Protein AF-A0A351J026-F1 (afdb_monomer_lite)

Structure (mmCIF, N/CA/C/O backbone):
data_AF-A0A351J026-F1
#
_entry.id   AF-A0A351J026-F1
#
loop_
_atom_site.group_PDB
_atom_site.id
_atom_site.type_symbol
_atom_site.label_atom_id
_atom_site.label_alt_id
_atom_site.label_comp_id
_atom_site.label_asym_id
_atom_site.label_entity_id
_atom_site.label_seq_id
_atom_site.pdbx_PDB_ins_code
_atom_site.Cartn_x
_atom_site.Cartn_y
_atom_site.Cartn_z
_atom_site.occupancy
_atom_site.B_iso_or_equiv
_atom_site.auth_seq_id
_atom_site.auth_comp_id
_atom_site.auth_asym_id
_atom_site.auth_atom_id
_atom_site.pdbx_PDB_model_num
ATOM 1 N N . TYR A 1 1 ? -8.505 11.077 -7.821 1.00 69.69 1 TYR A N 1
ATOM 2 C CA . TYR A 1 1 ? -7.291 11.809 -7.407 1.00 69.69 1 TYR A CA 1
ATOM 3 C C . TYR A 1 1 ? -6.149 11.338 -8.274 1.00 69.69 1 TYR A C 1
ATOM 5 O O . TYR A 1 1 ? -5.978 10.130 -8.383 1.00 69.69 1 TYR A O 1
ATOM 13 N N . ASP A 1 2 ? -5.414 12.256 -8.892 1.00 75.88 2 ASP A N 1
ATOM 14 C CA . ASP A 1 2 ? -4.184 11.915 -9.603 1.00 75.88 2 ASP A CA 1
ATOM 15 C C . ASP A 1 2 ? -3.023 11.945 -8.600 1.00 75.88 2 ASP A C 1
ATOM 17 O O . ASP A 1 2 ? -2.776 12.967 -7.955 1.00 75.88 2 ASP A O 1
ATOM 21 N N . ILE A 1 3 ? -2.393 10.791 -8.380 1.00 77.38 3 ILE A N 1
ATOM 22 C CA . ILE A 1 3 ? -1.235 10.649 -7.498 1.00 77.38 3 ILE A CA 1
ATOM 23 C C . ILE A 1 3 ? -0.094 10.116 -8.366 1.00 77.38 3 ILE A C 1
ATOM 25 O O . ILE A 1 3 ? -0.168 8.972 -8.822 1.00 77.38 3 ILE A O 1
ATOM 29 N N . PRO A 1 4 ? 0.974 10.900 -8.590 1.00 75.25 4 PRO A N 1
ATOM 30 C CA . PRO A 1 4 ? 2.057 10.488 -9.465 1.00 75.25 4 PRO A CA 1
ATOM 31 C C . PRO A 1 4 ? 2.906 9.409 -8.785 1.00 75.25 4 PRO A C 1
ATOM 33 O O . PRO A 1 4 ? 3.763 9.698 -7.947 1.00 75.25 4 PRO A O 1
ATOM 36 N N . PHE A 1 5 ? 2.683 8.153 -9.165 1.00 74.44 5 PHE A N 1
ATOM 37 C CA . PHE A 1 5 ? 3.540 7.033 -8.782 1.00 74.44 5 PHE A CA 1
ATOM 38 C C . PHE A 1 5 ? 4.742 6.948 -9.723 1.00 74.44 5 PHE A C 1
ATOM 40 O O . PHE A 1 5 ? 4.596 6.968 -10.946 1.00 74.44 5 PHE A O 1
ATOM 47 N N . ALA A 1 6 ? 5.946 6.824 -9.168 1.00 73.94 6 ALA A N 1
ATOM 48 C C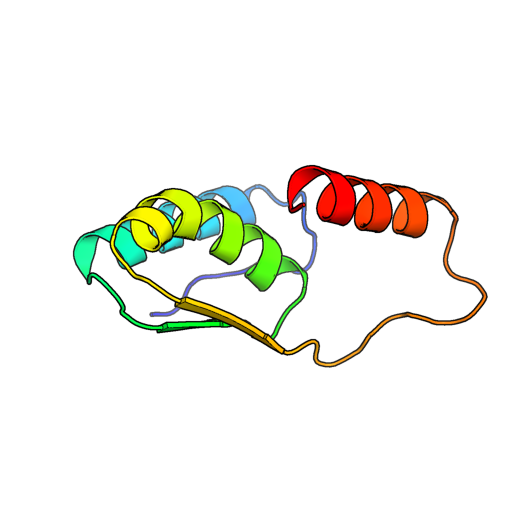A . ALA A 1 6 ? 7.127 6.533 -9.966 1.00 73.94 6 ALA A CA 1
ATOM 49 C C . ALA A 1 6 ? 7.253 5.020 -10.195 1.00 73.94 6 ALA A C 1
ATOM 51 O O . ALA A 1 6 ? 6.952 4.218 -9.312 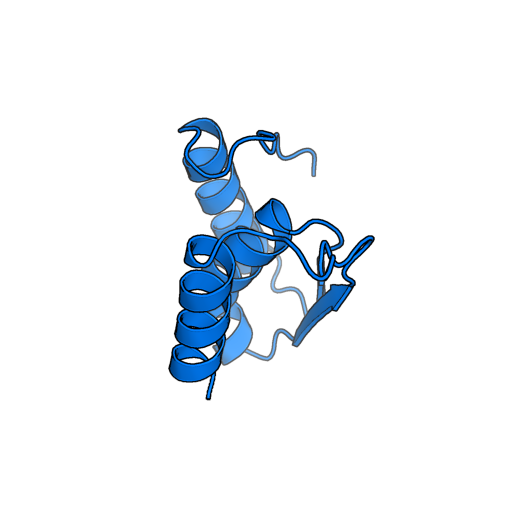1.00 73.94 6 ALA A O 1
ATOM 52 N N . ARG A 1 7 ? 7.766 4.625 -11.368 1.00 68.00 7 ARG A N 1
ATOM 53 C CA . ARG A 1 7 ? 8.023 3.209 -11.697 1.00 68.00 7 ARG A CA 1
ATOM 54 C C . ARG A 1 7 ? 9.063 2.561 -10.777 1.00 68.00 7 ARG A C 1
ATOM 56 O O . ARG A 1 7 ? 8.964 1.373 -10.497 1.00 68.00 7 ARG A O 1
ATOM 63 N N . PHE A 1 8 ? 10.036 3.333 -10.290 1.00 68.25 8 PHE A N 1
ATOM 64 C CA . PHE A 1 8 ? 11.052 2.844 -9.358 1.00 68.25 8 PHE A CA 1
ATOM 65 C C . PHE A 1 8 ? 10.581 2.985 -7.906 1.00 68.25 8 PHE A C 1
ATOM 67 O O . PHE A 1 8 ? 10.229 4.100 -7.514 1.00 68.25 8 PHE A O 1
ATOM 74 N N . PRO A 1 9 ? 10.622 1.917 -7.086 1.00 63.38 9 PRO A N 1
ATOM 75 C CA . PRO A 1 9 ? 10.110 1.929 -5.713 1.00 63.38 9 PRO A CA 1
ATOM 76 C C . PRO A 1 9 ? 10.845 2.925 -4.803 1.00 63.38 9 PRO A C 1
ATOM 78 O O . PRO A 1 9 ? 10.206 3.576 -3.980 1.00 63.38 9 PRO A O 1
ATOM 81 N N . PHE A 1 10 ? 12.150 3.120 -5.011 1.00 64.56 10 PHE A N 1
ATOM 82 C CA . PHE A 1 10 ? 13.005 4.008 -4.210 1.00 64.56 10 PHE A CA 1
ATOM 83 C C . PHE A 1 10 ? 13.029 5.469 -4.683 1.00 64.56 10 PHE A C 1
ATOM 85 O O . PHE A 1 10 ? 13.864 6.255 -4.244 1.00 64.56 10 PHE A O 1
ATOM 92 N N . ASN A 1 11 ? 12.132 5.865 -5.588 1.00 74.75 11 ASN A N 1
ATOM 93 C CA . ASN A 1 11 ? 12.082 7.249 -6.039 1.00 74.75 11 ASN A CA 1
ATOM 94 C C . ASN A 1 11 ? 11.475 8.151 -4.941 1.00 74.75 11 ASN A C 1
ATOM 96 O O . ASN A 1 11 ? 10.397 7.829 -4.432 1.00 74.75 11 ASN A O 1
ATOM 100 N N . PRO A 1 12 ? 12.067 9.317 -4.621 1.00 75.12 12 PRO A N 1
ATOM 101 C CA . PRO A 1 12 ? 11.511 10.258 -3.642 1.00 75.12 12 PRO A CA 1
ATOM 102 C C . PRO A 1 12 ? 10.080 10.721 -3.973 1.00 75.12 12 PRO A C 1
ATOM 104 O O . PRO A 1 12 ? 9.312 11.057 -3.070 1.00 75.12 12 PRO A O 1
ATOM 107 N N . LYS A 1 13 ? 9.658 10.661 -5.245 1.00 77.62 13 LYS A N 1
ATOM 108 C CA . LYS A 1 13 ? 8.263 10.913 -5.650 1.00 77.62 13 LYS A CA 1
ATOM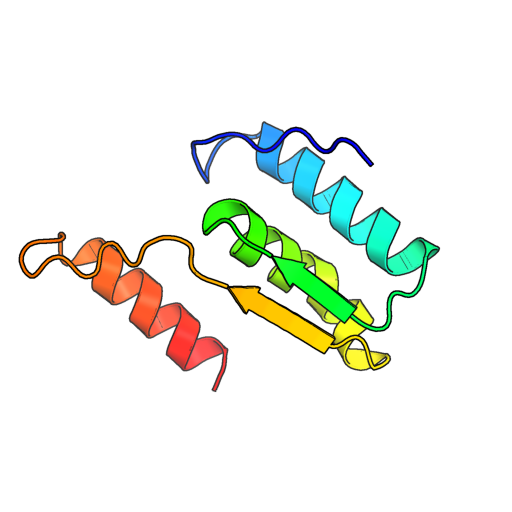 109 C C . LYS A 1 13 ? 7.266 9.952 -4.984 1.00 77.62 13 LYS A C 1
ATOM 111 O O . LYS A 1 13 ? 6.156 10.368 -4.656 1.00 77.62 13 LYS A O 1
ATOM 116 N N . ASN A 1 14 ? 7.670 8.717 -4.681 1.00 80.06 14 ASN A N 1
ATOM 117 C CA . ASN A 1 14 ? 6.820 7.745 -3.989 1.00 80.06 14 ASN A CA 1
ATOM 118 C C . ASN A 1 14 ? 6.571 8.108 -2.522 1.00 80.06 14 ASN A C 1
ATOM 120 O O . ASN A 1 14 ? 5.516 7.776 -1.985 1.00 80.06 14 ASN A O 1
ATOM 124 N N . VAL A 1 15 ? 7.496 8.830 -1.880 1.00 80.88 15 VAL A N 1
ATOM 125 C CA . VAL A 1 15 ? 7.296 9.338 -0.513 1.00 80.88 15 VAL A CA 1
ATOM 126 C C . VAL A 1 15 ? 6.172 10.373 -0.505 1.00 80.88 15 VAL A C 1
ATOM 128 O O . VAL A 1 15 ? 5.273 10.313 0.336 1.00 80.88 15 VAL A O 1
ATOM 131 N N . ARG A 1 16 ? 6.158 11.280 -1.491 1.00 84.38 16 ARG A N 1
ATOM 132 C CA . ARG A 1 16 ? 5.060 12.242 -1.665 1.00 84.38 16 ARG A CA 1
ATOM 133 C C . ARG A 1 16 ? 3.739 11.527 -1.967 1.00 84.38 16 ARG A C 1
ATOM 135 O O . ARG A 1 16 ? 2.734 11.852 -1.337 1.00 84.38 16 ARG A O 1
ATOM 142 N N . ALA A 1 17 ? 3.754 10.520 -2.843 1.00 85.12 17 ALA A N 1
ATOM 143 C CA . ALA A 1 17 ? 2.579 9.700 -3.137 1.00 85.12 17 ALA A CA 1
ATOM 144 C C . ALA A 1 17 ? 2.028 8.994 -1.882 1.00 85.12 17 ALA A C 1
ATOM 146 O O . ALA A 1 17 ? 0.822 8.999 -1.644 1.00 85.12 17 ALA A O 1
ATOM 147 N N . TYR A 1 18 ? 2.902 8.455 -1.026 1.00 86.19 18 TYR A N 1
ATOM 148 C CA . TYR A 1 18 ? 2.521 7.846 0.250 1.00 86.19 18 TYR A CA 1
ATOM 149 C C . TYR A 1 18 ? 1.854 8.842 1.208 1.00 86.19 18 TYR A C 1
ATOM 151 O O . TYR A 1 18 ? 0.809 8.536 1.785 1.00 86.19 18 TYR A O 1
ATOM 159 N N . ILE A 1 19 ? 2.421 10.041 1.372 1.00 86.44 19 ILE A N 1
ATOM 160 C CA . ILE A 1 19 ? 1.851 11.074 2.253 1.00 86.44 19 ILE A CA 1
ATOM 161 C C . ILE A 1 19 ? 0.472 11.515 1.744 1.00 86.44 19 ILE A C 1
ATOM 163 O O . ILE A 1 19 ? -0.463 11.662 2.540 1.00 86.44 19 ILE A O 1
ATOM 167 N N . GLN A 1 20 ? 0.325 11.677 0.426 1.00 87.44 20 GLN A N 1
ATOM 168 C CA . GLN A 1 20 ? -0.954 12.002 -0.207 1.00 87.44 20 GLN A CA 1
ATOM 169 C C . GLN A 1 20 ? -1.983 10.889 0.007 1.00 87.44 20 GLN A C 1
ATOM 171 O O . GLN A 1 20 ? -3.074 11.174 0.497 1.00 87.44 20 GLN A O 1
ATOM 176 N N . LEU A 1 21 ? -1.622 9.626 -0.253 1.00 88.12 21 LEU A N 1
ATOM 177 C CA . LEU A 1 21 ? -2.477 8.463 0.005 1.00 88.12 21 LEU A CA 1
ATOM 178 C C . LEU A 1 21 ? -2.929 8.410 1.465 1.00 88.12 21 LEU A C 1
ATOM 180 O O . LEU A 1 21 ? -4.120 8.296 1.738 1.00 88.12 21 LEU A O 1
ATOM 184 N N . LYS A 1 22 ? -2.001 8.554 2.414 1.00 88.69 22 LYS A N 1
ATOM 185 C CA . LYS A 1 22 ? -2.305 8.523 3.851 1.00 88.69 22 LYS A CA 1
ATOM 186 C C . LYS A 1 22 ? -3.267 9.640 4.252 1.00 88.69 22 LYS A C 1
ATOM 188 O O . LYS A 1 22 ? -4.189 9.417 5.035 1.00 88.69 22 LYS A O 1
ATOM 193 N N . THR A 1 23 ? -3.054 10.841 3.723 1.00 88.38 23 THR A N 1
ATOM 194 C CA . THR A 1 23 ? -3.925 11.992 3.988 1.00 88.38 23 THR A CA 1
ATOM 195 C C . THR A 1 23 ? -5.314 11.761 3.418 1.00 88.38 23 THR A C 1
ATOM 197 O O . THR A 1 23 ? -6.300 11.989 4.113 1.00 88.38 23 THR A O 1
ATOM 200 N N . LEU A 1 24 ? -5.388 11.242 2.195 1.00 87.94 24 LEU A N 1
ATOM 201 C CA . LEU A 1 24 ? -6.635 10.962 1.507 1.00 87.94 24 LEU A CA 1
ATOM 202 C C . LEU A 1 24 ? -7.449 9.872 2.209 1.00 87.94 24 LEU A C 1
ATOM 204 O O . LEU A 1 24 ? -8.633 10.057 2.465 1.00 87.94 24 LEU A O 1
ATOM 208 N N . MET A 1 25 ? -6.804 8.762 2.572 1.00 87.19 25 MET A N 1
ATOM 209 C CA . MET A 1 25 ? -7.446 7.654 3.279 1.00 87.19 25 MET A CA 1
ATOM 210 C C . MET A 1 25 ? -7.982 8.082 4.644 1.00 87.19 25 MET A C 1
ATOM 212 O O . MET A 1 25 ? -9.058 7.652 5.043 1.00 87.19 25 MET A O 1
ATOM 216 N N . ARG A 1 26 ? -7.253 8.955 5.351 1.00 83.94 26 ARG A N 1
ATOM 217 C CA . ARG A 1 26 ? -7.698 9.501 6.637 1.00 83.94 26 ARG A CA 1
ATOM 218 C C . ARG A 1 26 ? -8.824 10.524 6.484 1.00 83.94 26 ARG A C 1
ATOM 220 O O . ARG A 1 26 ? -9.698 10.560 7.336 1.00 83.94 26 ARG A O 1
ATOM 227 N N . LYS A 1 27 ? -8.776 11.373 5.452 1.00 86.56 27 LYS A N 1
ATOM 228 C CA . LYS A 1 27 ? -9.778 12.424 5.229 1.00 86.56 27 LYS A CA 1
ATOM 229 C C . LYS A 1 27 ? -11.113 11.847 4.764 1.00 86.56 27 LYS A C 1
ATOM 231 O O . LYS A 1 27 ? -12.150 12.332 5.193 1.00 86.56 27 LYS A O 1
ATOM 236 N N . ASN A 1 28 ? -11.072 10.836 3.901 1.00 83.94 28 ASN A N 1
ATOM 237 C CA . ASN A 1 28 ? -12.268 10.337 3.231 1.00 83.94 28 ASN A CA 1
ATOM 238 C C . ASN A 1 28 ? -12.850 9.076 3.884 1.00 83.94 28 ASN A C 1
ATOM 240 O O . ASN A 1 28 ? -13.982 8.738 3.574 1.00 83.94 28 ASN A O 1
ATOM 244 N N . GLY A 1 29 ? -12.111 8.387 4.764 1.00 83.31 29 GLY A N 1
ATOM 245 C CA . GLY A 1 29 ? -12.648 7.255 5.529 1.00 83.31 29 GLY A CA 1
ATOM 246 C C . GLY A 1 29 ? -13.161 6.105 4.659 1.00 83.31 29 GLY A C 1
ATOM 247 O O . GLY A 1 29 ? -14.269 5.639 4.862 1.00 83.31 29 GLY A O 1
ATOM 248 N N . TYR A 1 30 ? -12.380 5.665 3.668 1.00 84.50 30 TYR A N 1
ATOM 249 C CA . TYR A 1 30 ? -12.824 4.630 2.727 1.00 84.50 30 TYR A CA 1
ATOM 250 C C . TYR A 1 30 ? -13.089 3.276 3.398 1.00 84.50 30 TYR A C 1
ATOM 252 O O . TYR A 1 30 ? -12.266 2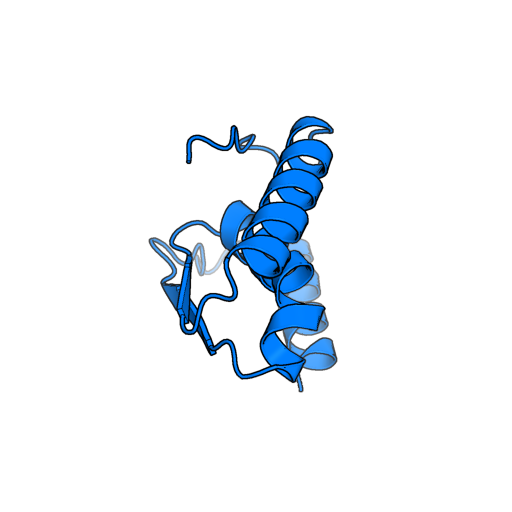.806 4.185 1.00 84.50 30 TYR A O 1
ATOM 260 N N . ASP A 1 31 ? -14.149 2.586 2.981 1.00 84.25 31 ASP A N 1
ATOM 261 C CA . ASP A 1 31 ? -14.437 1.206 3.400 1.00 84.25 31 ASP A CA 1
ATOM 262 C C . ASP A 1 31 ? -13.596 0.167 2.649 1.00 84.25 31 ASP A C 1
ATOM 264 O O . ASP A 1 31 ? -13.288 -0.902 3.182 1.00 84.25 31 ASP A O 1
ATOM 268 N N . LEU A 1 32 ? -13.203 0.476 1.408 1.00 83.69 32 LEU A N 1
ATOM 269 C CA . LEU A 1 32 ? -12.449 -0.416 0.534 1.00 83.69 32 LEU A CA 1
ATOM 270 C C . LEU A 1 32 ? -11.366 0.338 -0.246 1.00 83.69 32 LEU A C 1
ATOM 272 O O . LEU A 1 32 ? -11.621 1.361 -0.876 1.00 83.69 32 LEU A O 1
ATOM 276 N N . ILE A 1 33 ? -10.154 -0.211 -0.244 1.00 85.38 33 ILE A N 1
ATOM 277 C CA . ILE A 1 33 ? -9.012 0.261 -1.028 1.00 85.38 33 ILE A CA 1
ATOM 278 C C . ILE A 1 33 ? -8.575 -0.872 -1.950 1.00 85.38 33 ILE A C 1
ATOM 280 O O . ILE A 1 33 ? -8.160 -1.926 -1.474 1.00 85.38 33 ILE A O 1
ATOM 284 N N . HIS A 1 34 ? -8.627 -0.651 -3.262 1.00 85.94 34 HIS A N 1
ATOM 285 C CA . HIS A 1 34 ? -8.213 -1.633 -4.263 1.00 85.94 34 HIS A CA 1
ATOM 286 C C . HIS A 1 34 ? -6.962 -1.155 -5.000 1.00 85.94 34 HIS A C 1
ATOM 288 O O . HIS A 1 34 ? -6.909 -0.029 -5.492 1.00 85.94 34 HIS A O 1
ATOM 294 N N . CYS A 1 35 ? -5.922 -1.985 -5.042 1.00 81.44 35 CYS A N 1
ATOM 295 C CA . CYS A 1 35 ? -4.664 -1.672 -5.713 1.00 81.44 35 CYS A CA 1
ATOM 296 C C . CYS A 1 35 ? -4.353 -2.679 -6.819 1.00 81.44 35 CYS A C 1
ATOM 298 O O . CYS A 1 35 ? -4.495 -3.883 -6.623 1.00 81.44 35 CYS A O 1
ATOM 300 N N . HIS A 1 36 ? -3.853 -2.170 -7.943 1.00 77.56 36 HIS A N 1
ATOM 301 C CA . HIS A 1 36 ? -3.597 -2.942 -9.163 1.00 77.56 36 HIS A CA 1
ATOM 302 C C . HIS A 1 36 ? -2.114 -2.995 -9.571 1.00 77.56 36 HIS A C 1
ATOM 304 O O . HIS A 1 36 ? -1.747 -3.705 -10.501 1.00 77.56 36 HIS A O 1
ATOM 310 N N . THR A 1 37 ? -1.233 -2.265 -8.879 1.00 78.31 37 THR A N 1
ATOM 311 C CA . THR A 1 37 ? 0.205 -2.207 -9.192 1.00 78.31 37 THR A CA 1
ATOM 312 C C . THR A 1 37 ? 1.053 -2.640 -7.993 1.00 78.31 37 THR A C 1
ATOM 314 O O . THR A 1 37 ? 0.668 -2.348 -6.859 1.00 78.31 37 THR A O 1
ATOM 317 N N . PRO A 1 38 ? 2.217 -3.295 -8.190 1.00 73.00 38 PRO A N 1
ATOM 318 C CA . PRO A 1 38 ? 3.059 -3.752 -7.078 1.00 73.00 38 PRO A CA 1
ATOM 319 C C . PRO A 1 38 ? 3.582 -2.606 -6.199 1.00 73.00 38 PRO A C 1
ATOM 321 O O . PRO A 1 38 ? 3.528 -2.674 -4.976 1.00 73.00 38 PRO A O 1
ATOM 324 N N . VAL A 1 39 ? 4.054 -1.513 -6.809 1.00 77.88 39 VAL A N 1
ATOM 325 C CA . VAL A 1 39 ? 4.559 -0.346 -6.062 1.00 77.88 39 VAL A CA 1
ATOM 326 C C . VAL A 1 39 ? 3.412 0.373 -5.349 1.00 77.88 39 VAL A C 1
ATOM 328 O O . VAL A 1 39 ? 3.511 0.684 -4.162 1.00 77.88 39 VAL A O 1
ATOM 331 N N . GLY A 1 40 ? 2.293 0.591 -6.048 1.00 78.25 40 GLY A N 1
ATOM 332 C CA . GLY A 1 40 ? 1.112 1.226 -5.471 1.00 78.25 40 GLY A CA 1
ATOM 333 C C . GLY A 1 40 ? 0.515 0.413 -4.325 1.00 78.25 40 GLY A C 1
ATOM 334 O O . GLY A 1 40 ? 0.103 0.997 -3.327 1.00 78.25 40 GLY A O 1
ATOM 335 N N . SER A 1 41 ? 0.529 -0.921 -4.409 1.00 80.19 41 SER A N 1
ATOM 336 C CA . SER A 1 41 ? -0.018 -1.789 -3.365 1.00 80.19 41 SER A CA 1
ATOM 337 C C . SER A 1 41 ? 0.801 -1.750 -2.079 1.00 80.19 41 SER A C 1
ATOM 339 O O . SER A 1 41 ? 0.215 -1.667 -1.001 1.00 80.19 41 SER A O 1
ATOM 341 N N . VAL A 1 42 ? 2.135 -1.725 -2.159 1.00 81.69 42 VAL A N 1
ATOM 342 C CA . VAL A 1 42 ? 2.994 -1.571 -0.974 1.00 81.69 42 VAL A CA 1
ATOM 343 C C . VAL A 1 42 ? 2.731 -0.223 -0.298 1.00 81.69 42 VAL A C 1
ATOM 345 O O . VAL A 1 42 ? 2.455 -0.177 0.903 1.00 81.69 42 VAL A O 1
ATOM 348 N N . LEU A 1 43 ? 2.737 0.873 -1.065 1.00 84.25 43 LEU A N 1
ATOM 349 C CA . LEU A 1 43 ? 2.505 2.218 -0.528 1.00 84.25 43 LEU A CA 1
ATOM 350 C C . LEU A 1 43 ? 1.096 2.367 0.058 1.00 84.25 43 LEU A C 1
ATOM 352 O O . LEU A 1 43 ? 0.939 2.901 1.156 1.00 84.25 43 LEU A O 1
ATOM 356 N N . ALA A 1 44 ? 0.077 1.862 -0.637 1.00 85.25 44 ALA A N 1
ATOM 357 C CA . ALA A 1 44 ? -1.306 1.913 -0.186 1.00 85.25 44 ALA A CA 1
ATOM 358 C C . ALA A 1 44 ? -1.533 1.063 1.068 1.00 85.25 44 ALA A C 1
ATOM 360 O O . ALA A 1 44 ? -2.201 1.522 1.988 1.00 85.25 44 ALA A O 1
ATOM 361 N N . ARG A 1 45 ? -0.935 -0.132 1.169 1.00 83.00 45 ARG A N 1
ATOM 362 C CA . ARG A 1 45 ? -1.014 -0.964 2.383 1.00 83.00 45 ARG A CA 1
ATOM 363 C C . ARG A 1 45 ? -0.378 -0.272 3.585 1.00 83.00 45 ARG A C 1
ATOM 365 O O . ARG A 1 45 ? -0.956 -0.307 4.671 1.00 83.00 45 ARG A O 1
ATOM 372 N N . LEU A 1 46 ? 0.774 0.376 3.398 1.00 83.94 46 LEU A N 1
ATOM 373 C CA . LEU A 1 46 ? 1.423 1.158 4.453 1.00 83.94 46 LEU A CA 1
ATOM 374 C C . LEU A 1 46 ? 0.565 2.359 4.867 1.00 83.94 46 LEU A C 1
ATOM 376 O O . LEU A 1 46 ? 0.360 2.579 6.061 1.00 83.94 46 LEU A O 1
ATOM 380 N N . ALA A 1 47 ? 0.030 3.106 3.899 1.00 85.88 47 ALA A N 1
ATOM 381 C CA . ALA A 1 47 ? -0.810 4.276 4.152 1.00 85.88 47 ALA A CA 1
ATOM 382 C C . ALA A 1 47 ? -2.122 3.894 4.857 1.00 85.88 47 ALA A C 1
ATOM 384 O O . ALA A 1 47 ? -2.548 4.573 5.793 1.00 85.88 47 ALA A O 1
ATOM 385 N N . ALA A 1 48 ? -2.705 2.759 4.469 1.00 85.00 48 ALA A N 1
ATOM 386 C CA . ALA A 1 48 ? -3.957 2.243 4.999 1.00 85.00 48 ALA A CA 1
ATOM 387 C C . ALA A 1 48 ? -3.823 1.589 6.379 1.00 85.00 48 ALA A C 1
ATOM 389 O O . ALA A 1 48 ? -4.846 1.275 6.974 1.00 85.00 48 ALA A O 1
ATOM 390 N N . ARG A 1 49 ? -2.617 1.383 6.939 1.00 83.94 49 ARG A N 1
ATOM 391 C CA . ARG A 1 49 ? -2.448 0.705 8.247 1.00 83.94 49 ARG A CA 1
ATOM 392 C C . ARG A 1 49 ? -3.320 1.294 9.356 1.00 83.94 49 ARG A C 1
ATOM 394 O O . ARG A 1 49 ? -3.853 0.544 10.168 1.00 83.94 49 ARG A O 1
ATOM 401 N N . LYS A 1 50 ? -3.467 2.622 9.396 1.00 81.00 50 LYS A N 1
ATOM 402 C CA . LYS A 1 50 ? -4.315 3.289 10.394 1.00 81.00 50 LYS A CA 1
ATOM 403 C C . LYS A 1 50 ? -5.804 3.148 10.063 1.00 81.00 50 LYS A C 1
ATOM 405 O O . LYS A 1 50 ? -6.575 2.831 10.957 1.00 81.00 50 LYS A O 1
ATOM 410 N N . SER A 1 51 ? -6.181 3.310 8.797 1.00 81.44 51 SER A N 1
ATOM 411 C CA . SER A 1 51 ? -7.568 3.169 8.330 1.00 81.44 51 SER A CA 1
ATOM 412 C C . SER A 1 51 ? -8.083 1.726 8.446 1.00 81.44 51 SER A C 1
ATOM 414 O O . SER A 1 51 ? -9.231 1.502 8.801 1.00 81.44 51 SER A O 1
ATOM 416 N N . ARG A 1 52 ? -7.214 0.718 8.288 1.00 81.19 52 ARG A N 1
ATOM 417 C CA . ARG A 1 52 ? -7.550 -0.698 8.520 1.00 81.19 52 ARG A CA 1
ATOM 418 C C . ARG A 1 52 ? -8.009 -0.967 9.950 1.00 81.19 52 ARG A C 1
ATOM 420 O O . ARG A 1 52 ? -8.932 -1.746 10.144 1.00 81.19 52 ARG A O 1
ATOM 427 N N . LYS A 1 53 ? -7.411 -0.297 10.945 1.00 79.62 53 LYS A N 1
ATOM 428 C CA . LYS A 1 53 ? -7.865 -0.389 12.346 1.00 79.62 53 LYS A CA 1
ATOM 429 C C . LYS A 1 53 ? -9.259 0.213 12.562 1.00 79.62 53 LYS A C 1
ATOM 431 O O . LYS A 1 53 ? -9.861 -0.037 13.593 1.00 79.62 53 LYS A O 1
ATOM 436 N N . GLN A 1 54 ? -9.743 1.008 11.611 1.00 78.75 54 GLN A N 1
ATOM 437 C CA . GLN A 1 54 ? -11.051 1.661 11.637 1.00 78.75 54 GLN A CA 1
ATOM 438 C C . GLN A 1 54 ? -12.084 0.937 10.754 1.00 78.75 54 GLN A C 1
ATOM 440 O O . GLN A 1 54 ? -13.195 1.427 10.621 1.00 78.75 54 GLN A O 1
ATOM 445 N N . GLY A 1 55 ? -11.736 -0.216 10.164 1.00 79.88 55 GLY A N 1
ATOM 446 C CA . GLY A 1 55 ? -12.653 -1.034 9.357 1.00 79.88 55 GLY A CA 1
ATOM 447 C C . GLY A 1 55 ? -12.370 -1.048 7.852 1.00 79.88 55 GLY A C 1
ATOM 448 O O . GLY A 1 55 ? -12.978 -1.835 7.131 1.00 79.88 55 GLY A O 1
ATOM 449 N N . THR A 1 56 ? -11.413 -0.255 7.357 1.00 85.50 56 THR A N 1
ATOM 450 C CA . THR A 1 56 ? -11.086 -0.226 5.923 1.00 85.50 56 THR A CA 1
ATOM 451 C C . THR A 1 56 ? -10.506 -1.558 5.442 1.00 85.50 56 THR A C 1
ATOM 453 O O . THR A 1 56 ? -9.464 -2.012 5.924 1.00 85.50 56 THR A O 1
ATOM 456 N N . ARG A 1 57 ? -11.112 -2.158 4.416 1.00 84.12 57 ARG A N 1
ATOM 457 C CA . ARG A 1 57 ? -10.597 -3.346 3.723 1.00 84.12 57 ARG A CA 1
ATOM 458 C C . ARG A 1 57 ? -9.620 -2.945 2.620 1.00 84.12 57 ARG A C 1
ATOM 460 O O . ARG A 1 57 ? -9.813 -1.947 1.938 1.00 84.12 57 ARG A O 1
ATOM 467 N N . VAL A 1 58 ? -8.551 -3.719 2.434 1.00 83.06 58 VAL A N 1
ATOM 468 C CA . VAL A 1 58 ? -7.546 -3.463 1.386 1.00 83.06 58 VAL A CA 1
ATOM 469 C C . VAL A 1 58 ? -7.393 -4.709 0.525 1.00 83.06 58 VAL A C 1
ATOM 471 O O . VAL A 1 58 ? -6.983 -5.749 1.039 1.00 83.06 58 VAL A O 1
ATOM 474 N N . ILE A 1 59 ? -7.697 -4.588 -0.766 1.00 80.69 59 ILE A N 1
ATOM 475 C CA . ILE A 1 59 ? -7.597 -5.644 -1.776 1.00 80.69 59 ILE A CA 1
ATOM 476 C C . ILE A 1 59 ? -6.463 -5.294 -2.740 1.00 80.69 59 ILE A C 1
ATOM 478 O O . ILE A 1 59 ? -6.339 -4.162 -3.204 1.00 80.69 59 ILE A O 1
ATOM 482 N N . TYR A 1 60 ? -5.626 -6.276 -3.052 1.00 77.00 60 TYR A N 1
ATOM 483 C CA . TYR A 1 60 ? -4.582 -6.154 -4.061 1.00 77.00 60 TYR A CA 1
ATOM 484 C C . TYR A 1 60 ? -4.834 -7.174 -5.167 1.00 77.00 60 TYR A C 1
ATOM 486 O O . TYR A 1 60 ? -4.882 -8.372 -4.903 1.00 77.00 60 TYR A O 1
ATOM 494 N N . THR A 1 61 ? -4.965 -6.694 -6.400 1.00 73.38 61 THR A N 1
ATOM 495 C CA . THR A 1 61 ? -5.005 -7.533 -7.597 1.00 73.38 61 THR A CA 1
ATOM 496 C C . THR A 1 61 ? -3.677 -7.381 -8.316 1.00 73.38 61 THR A C 1
ATOM 498 O O . THR A 1 61 ? -3.3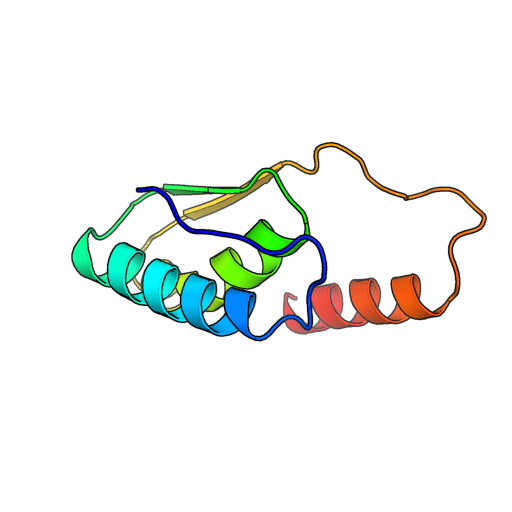70 -6.320 -8.860 1.00 73.38 61 THR A O 1
ATOM 501 N N . ALA A 1 62 ? -2.877 -8.443 -8.301 1.00 66.69 62 ALA A N 1
ATOM 502 C CA . ALA A 1 62 ? -1.624 -8.492 -9.033 1.00 66.69 62 ALA A CA 1
ATOM 503 C C . ALA A 1 62 ? -1.905 -8.623 -10.538 1.00 66.69 62 ALA A C 1
ATOM 505 O O . ALA A 1 62 ? -2.341 -9.674 -10.994 1.00 66.69 62 ALA A O 1
ATOM 506 N N . HIS A 1 63 ? -1.616 -7.581 -11.320 1.00 62.38 63 HIS A N 1
ATOM 507 C CA . HIS A 1 63 ? -1.700 -7.612 -12.792 1.00 62.38 63 HIS A CA 1
ATOM 508 C C . HIS A 1 63 ? -0.427 -8.171 -13.444 1.00 62.38 63 HIS A C 1
ATOM 510 O O . HIS A 1 63 ? 0.104 -7.619 -14.400 1.00 62.38 63 HIS A O 1
ATOM 516 N N . GLY A 1 64 ? 0.097 -9.259 -12.883 1.00 48.25 64 GLY A N 1
ATOM 517 C CA . GLY A 1 64 ? 1.345 -9.876 -13.320 1.00 48.25 64 GLY A CA 1
ATOM 518 C C . GLY A 1 64 ? 2.205 -10.255 -12.129 1.00 48.25 64 GLY A C 1
ATOM 519 O O . GLY A 1 64 ? 2.905 -9.429 -11.542 1.00 48.25 64 GLY A O 1
ATOM 520 N N . PHE A 1 65 ? 2.163 -11.529 -11.763 1.00 47.97 65 PHE A N 1
ATOM 521 C CA . PHE A 1 65 ? 3.214 -12.103 -10.949 1.00 47.97 65 PHE A CA 1
ATOM 522 C C . PHE A 1 65 ? 4.428 -12.295 -11.861 1.00 47.97 65 PHE A C 1
ATOM 524 O O . PHE A 1 65 ? 4.422 -13.180 -12.709 1.00 47.97 65 PHE A O 1
ATOM 531 N N . HIS A 1 66 ? 5.513 -11.545 -11.653 1.00 43.53 66 HIS A N 1
ATOM 532 C CA . HIS A 1 66 ? 6.846 -11.995 -12.080 1.00 43.53 66 HIS A CA 1
ATOM 533 C C . HIS A 1 66 ? 7.304 -13.207 -11.232 1.00 43.53 66 HIS A C 1
ATOM 535 O O . HIS A 1 66 ? 8.444 -13.274 -10.784 1.00 43.53 66 HIS A O 1
ATOM 541 N N . PHE A 1 67 ? 6.423 -14.188 -11.003 1.00 44.34 67 PHE A N 1
ATOM 542 C CA . PHE A 1 67 ? 6.801 -15.546 -10.618 1.00 44.34 67 PHE A CA 1
ATOM 543 C C . PHE A 1 67 ? 7.277 -16.263 -11.888 1.00 44.34 67 PHE A C 1
ATOM 545 O O . PHE A 1 67 ? 6.680 -17.226 -12.357 1.00 44.34 67 PHE A O 1
ATOM 552 N N . TYR A 1 68 ? 8.347 -15.748 -12.493 1.00 41.94 68 TYR A N 1
ATOM 553 C CA . TYR A 1 68 ? 9.104 -16.500 -13.482 1.00 41.94 68 TYR A CA 1
ATOM 554 C C . TYR A 1 68 ? 10.179 -17.274 -12.720 1.00 41.94 68 TYR A C 1
ATOM 556 O O . TYR A 1 68 ? 10.876 -16.702 -11.880 1.00 41.94 68 TYR A O 1
ATOM 564 N N . ARG A 1 69 ? 10.304 -18.573 -13.008 1.00 41.94 69 ARG A N 1
ATOM 565 C CA . ARG A 1 69 ? 11.181 -19.584 -12.373 1.00 41.94 69 ARG A CA 1
ATOM 566 C C . ARG A 1 69 ? 12.700 -19.270 -12.395 1.00 41.94 69 ARG A C 1
ATOM 568 O O . ARG A 1 69 ? 13.496 -20.159 -12.125 1.00 41.94 69 ARG A O 1
ATOM 575 N N . GLY A 1 70 ? 13.099 -18.031 -12.697 1.00 47.41 70 GLY A N 1
ATOM 576 C CA . GLY A 1 70 ? 14.481 -17.535 -12.741 1.00 47.41 70 GLY A CA 1
ATOM 577 C C . GLY A 1 70 ? 14.691 -16.132 -12.143 1.00 47.41 70 GLY A C 1
ATOM 578 O O . GLY A 1 70 ? 15.707 -15.505 -12.425 1.00 47.41 70 GLY A O 1
ATOM 579 N N . ALA A 1 71 ? 13.753 -15.597 -11.352 1.00 47.69 71 ALA A N 1
ATOM 580 C CA . ALA A 1 71 ? 13.937 -14.303 -10.688 1.00 47.69 71 ALA A CA 1
ATOM 581 C C . ALA A 1 71 ? 14.904 -14.405 -9.488 1.00 47.69 71 ALA A C 1
ATOM 583 O O . ALA A 1 71 ? 14.789 -15.299 -8.652 1.00 47.69 71 ALA A O 1
ATOM 584 N N . SER 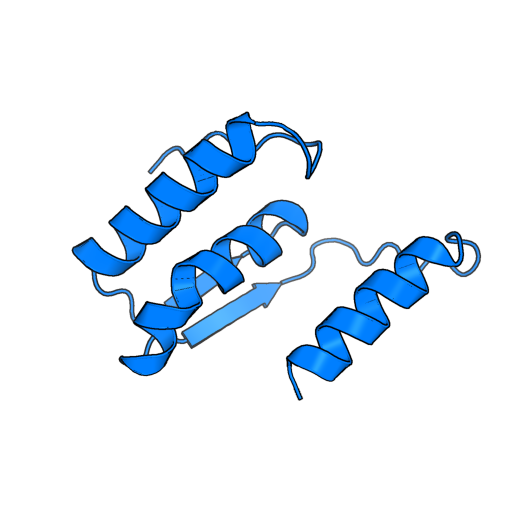A 1 72 ? 15.851 -13.467 -9.407 1.00 49.22 72 SER A N 1
ATOM 585 C CA . SER A 1 72 ? 16.946 -13.406 -8.430 1.00 49.22 72 SER A CA 1
ATOM 586 C C . SER A 1 72 ? 16.468 -13.516 -6.972 1.00 49.22 72 SER A C 1
ATOM 588 O O . SER A 1 72 ? 15.494 -12.876 -6.578 1.00 49.22 72 SER A O 1
ATOM 590 N N . TRP A 1 73 ? 17.211 -14.275 -6.158 1.00 47.09 73 TRP A N 1
ATOM 591 C CA . TRP A 1 73 ? 16.987 -14.578 -4.729 1.00 47.09 73 TRP A CA 1
ATOM 592 C C . TRP A 1 73 ? 16.591 -13.379 -3.837 1.00 47.09 73 TRP A C 1
ATOM 594 O O . TRP A 1 73 ? 15.883 -13.542 -2.844 1.00 47.09 73 TRP A O 1
ATOM 604 N N . LEU A 1 74 ? 16.972 -12.159 -4.223 1.00 53.28 74 LEU A N 1
ATOM 605 C CA . LEU A 1 74 ? 16.563 -10.904 -3.582 1.00 53.28 74 LEU A CA 1
ATOM 606 C C . LEU A 1 74 ? 15.038 -10.677 -3.589 1.00 53.28 74 LEU A C 1
ATOM 608 O O . LEU A 1 74 ? 14.488 -10.207 -2.593 1.00 53.28 74 LEU A O 1
ATOM 612 N N . HIS A 1 75 ? 14.328 -11.049 -4.660 1.00 55.28 75 HIS A N 1
ATOM 613 C CA . HIS A 1 75 ? 12.860 -10.966 -4.698 1.00 55.28 75 HIS A CA 1
ATOM 614 C C . HIS A 1 75 ? 12.196 -11.975 -3.761 1.00 55.28 75 HIS A C 1
ATOM 616 O O . HIS A 1 75 ? 11.133 -11.690 -3.207 1.00 55.28 75 HIS A O 1
ATOM 622 N N . TRP A 1 76 ? 12.841 -13.121 -3.547 1.00 55.25 76 TRP A N 1
ATOM 623 C CA . TRP A 1 76 ? 12.353 -14.157 -2.647 1.00 55.25 76 TRP A CA 1
ATOM 624 C C . TRP A 1 76 ? 12.436 -13.705 -1.187 1.00 55.25 76 TRP A C 1
ATOM 626 O O . TRP A 1 76 ? 11.444 -13.781 -0.466 1.00 55.25 76 TRP A O 1
ATOM 636 N N . ILE A 1 77 ? 13.566 -13.114 -0.780 1.00 58.16 77 ILE A N 1
ATOM 637 C CA . ILE A 1 77 ? 13.723 -12.531 0.563 1.00 58.16 77 ILE A CA 1
ATOM 638 C C . ILE A 1 77 ? 12.705 -11.409 0.791 1.00 58.16 77 ILE A C 1
ATOM 640 O O . ILE A 1 77 ? 12.108 -11.333 1.866 1.00 58.16 77 ILE A O 1
ATOM 644 N N . PHE A 1 78 ? 12.452 -10.563 -0.211 1.00 60.84 78 PHE A N 1
ATOM 645 C CA . PHE A 1 78 ? 11.492 -9.468 -0.070 1.00 60.84 78 PHE A CA 1
ATOM 646 C C . PHE A 1 78 ? 10.053 -9.973 0.135 1.00 60.84 78 PHE A C 1
ATOM 648 O O . PHE A 1 78 ? 9.357 -9.492 1.030 1.00 60.84 78 PHE A O 1
ATOM 655 N N . TYR A 1 79 ? 9.618 -10.973 -0.641 1.00 59.69 79 TYR A N 1
ATOM 656 C CA . TYR A 1 79 ? 8.294 -11.587 -0.480 1.00 59.69 79 TYR A CA 1
ATOM 657 C C . TYR A 1 79 ? 8.167 -12.355 0.840 1.00 59.69 79 TYR A C 1
ATOM 659 O O . TYR A 1 79 ? 7.214 -12.121 1.579 1.00 59.69 79 TYR A O 1
ATOM 667 N N . TYR A 1 80 ? 9.162 -13.177 1.185 1.00 59.47 80 TYR A N 1
ATOM 668 C CA . TYR A 1 80 ? 9.178 -13.956 2.426 1.00 59.47 80 TYR A CA 1
ATOM 669 C C . TYR A 1 80 ? 9.121 -13.061 3.673 1.00 59.47 80 TYR A C 1
ATOM 671 O O . TYR A 1 80 ? 8.385 -13.331 4.621 1.00 59.47 80 TYR A O 1
ATOM 679 N N . THR A 1 81 ? 9.844 -11.939 3.658 1.00 55.47 81 THR A N 1
ATOM 680 C CA . THR A 1 81 ? 9.854 -10.993 4.782 1.00 55.47 81 THR A CA 1
ATOM 681 C C . THR A 1 81 ? 8.518 -10.256 4.913 1.00 55.47 81 THR A C 1
ATOM 683 O O . THR A 1 81 ? 8.041 -10.042 6.026 1.00 55.47 81 THR A O 1
ATOM 686 N N . ILE A 1 82 ? 7.866 -9.897 3.800 1.00 60.94 82 ILE A N 1
ATOM 687 C CA . ILE A 1 82 ? 6.539 -9.262 3.836 1.00 60.94 82 ILE A CA 1
ATOM 688 C C . ILE A 1 82 ? 5.464 -10.239 4.313 1.00 60.94 82 ILE A C 1
ATOM 690 O O . ILE A 1 82 ? 4.574 -9.826 5.055 1.00 60.94 82 ILE A O 1
ATOM 694 N N . GLU A 1 83 ? 5.548 -11.507 3.918 1.00 57.78 83 GLU A N 1
ATOM 695 C CA . GLU A 1 83 ? 4.625 -12.552 4.357 1.00 57.78 83 GLU A CA 1
ATOM 696 C C . GLU A 1 83 ? 4.772 -12.816 5.860 1.00 57.78 83 GLU A C 1
ATOM 698 O O . GLU A 1 83 ? 3.782 -12.782 6.581 1.00 57.78 83 GLU A O 1
ATOM 703 N N . LYS A 1 84 ? 6.007 -12.909 6.370 1.00 53.84 84 LYS A N 1
ATOM 704 C CA . LYS A 1 84 ? 6.286 -13.124 7.799 1.00 53.84 84 LYS A CA 1
ATOM 705 C C . LYS A 1 84 ? 5.956 -11.923 8.698 1.00 53.84 84 LYS A C 1
ATOM 707 O O . LYS A 1 84 ? 5.700 -12.110 9.877 1.00 53.84 84 LYS A O 1
ATOM 712 N N . ILE A 1 85 ? 5.962 -10.699 8.162 1.00 56.16 85 ILE A N 1
ATOM 713 C CA . ILE A 1 85 ? 5.524 -9.483 8.883 1.00 56.16 85 ILE A CA 1
ATOM 714 C C . ILE A 1 85 ? 3.993 -9.302 8.818 1.00 56.16 85 ILE A C 1
ATOM 716 O O . ILE A 1 85 ? 3.433 -8.504 9.571 1.00 56.16 85 ILE A O 1
ATOM 720 N N . CYS A 1 86 ? 3.320 -9.972 7.877 1.00 48.25 86 CYS A N 1
ATOM 721 C CA . CYS A 1 86 ? 1.869 -9.883 7.687 1.00 48.25 86 CYS A CA 1
ATOM 722 C C . CYS A 1 86 ? 1.092 -11.126 8.149 1.00 48.25 86 CYS A C 1
ATOM 724 O O . CYS A 1 86 ? -0.137 -11.087 8.061 1.00 48.25 86 CYS A O 1
ATOM 726 N N . ALA A 1 87 ? 1.783 -12.173 8.606 1.00 46.75 87 ALA A N 1
ATOM 727 C CA . ALA A 1 87 ? 1.254 -13.172 9.532 1.00 46.75 87 ALA A CA 1
ATOM 728 C C . ALA A 1 87 ? 1.172 -12.562 10.940 1.00 46.75 87 ALA A C 1
ATOM 730 O O . ALA A 1 87 ? 0.149 -12.803 11.614 1.00 46.75 87 ALA A O 1
#

Foldseek 3Di:
DDQDDDPDLPDVSLVVSLVVLLVCCVVPLAQEAEEADPSCLVSNCVSCPVSVVVRRYYHYDHPDDPPDVDDDCVVVVVVVVVVVVVD

pLDDT: mean 72.25, std 14.18, range [41.94, 88.69]

Radius of gyration: 13.87 Å; chains: 1; bounding box: 31×32×26 Å

Sequence (87 aa):
YDIPFARFPFNPKNVRAYIQLKTLMRKNGYDLIHCHTPVGSVLARLAARKSRKQGTRVIYTAHGFHFYRGASWLHWIFYYTIEKICA

Secondary structure (DSSP, 8-state):
------SSTT-HHHHHHHHHHHHHHHHHT-SEEEE-SHHHHHHHHHHTHHHHTTT-EEEE--S-----TT--HHHHHHHHHHHHHH-